Protein AF-A0A2R2MJQ9-F1 (afdb_monomer)

Structure (mmCIF, N/CA/C/O backbone):
data_AF-A0A2R2MJQ9-F1
#
_entry.id   AF-A0A2R2MJQ9-F1
#
loop_
_atom_site.group_PDB
_atom_site.id
_atom_site.type_symbol
_atom_site.label_atom_id
_atom_site.label_alt_id
_atom_site.label_comp_id
_atom_site.label_asym_id
_atom_site.label_entity_id
_atom_site.label_seq_id
_atom_site.pdbx_PDB_ins_code
_atom_site.Cartn_x
_atom_site.Cartn_y
_atom_site.Cartn_z
_atom_site.occupancy
_atom_site.B_iso_or_equiv
_atom_site.auth_seq_id
_atom_site.auth_comp_id
_atom_site.auth_asym_id
_atom_site.auth_atom_id
_atom_site.pdbx_PDB_model_num
ATOM 1 N N . MET A 1 1 ? 10.655 10.331 -6.177 1.00 73.25 1 MET A N 1
ATOM 2 C CA . MET A 1 1 ? 10.502 9.849 -7.569 1.00 73.25 1 MET A CA 1
ATOM 3 C C . MET A 1 1 ? 10.956 8.397 -7.635 1.00 73.25 1 MET A C 1
ATOM 5 O O . MET A 1 1 ? 12.150 8.164 -7.730 1.00 73.25 1 MET A O 1
ATOM 9 N N . ALA A 1 2 ? 10.032 7.433 -7.530 1.00 95.12 2 ALA A N 1
ATOM 10 C CA . ALA A 1 2 ? 10.383 6.007 -7.483 1.00 95.12 2 ALA A CA 1
ATOM 11 C C . ALA A 1 2 ? 11.165 5.553 -8.729 1.00 95.12 2 ALA A C 1
ATOM 13 O O . ALA A 1 2 ? 12.209 4.941 -8.585 1.00 95.12 2 ALA A O 1
ATOM 14 N N . ILE A 1 3 ? 10.733 5.963 -9.930 1.00 97.25 3 ILE A N 1
ATOM 15 C CA . ILE A 1 3 ? 11.396 5.631 -11.206 1.00 97.25 3 ILE A CA 1
ATOM 16 C C . ILE A 1 3 ? 12.885 6.008 -11.214 1.00 97.25 3 ILE A C 1
ATOM 18 O O . ILE A 1 3 ? 13.694 5.218 -11.671 1.00 97.25 3 ILE A O 1
ATOM 22 N N . LEU A 1 4 ? 13.258 7.175 -10.676 1.00 97.56 4 LEU A N 1
ATOM 23 C CA . LEU A 1 4 ? 14.661 7.615 -10.667 1.00 97.56 4 LEU A CA 1
ATOM 24 C C . LEU A 1 4 ? 15.527 6.890 -9.626 1.00 97.56 4 LEU A C 1
ATOM 26 O O . LEU A 1 4 ? 16.748 6.940 -9.705 1.00 97.56 4 LEU A O 1
ATOM 30 N N . ALA A 1 5 ? 14.907 6.282 -8.612 1.00 97.62 5 ALA A N 1
ATOM 31 C CA . ALA A 1 5 ? 15.607 5.545 -7.561 1.00 97.62 5 ALA A CA 1
ATOM 32 C C . ALA A 1 5 ? 15.750 4.049 -7.888 1.00 97.62 5 ALA A C 1
ATOM 34 O O . ALA A 1 5 ? 16.510 3.333 -7.234 1.00 97.62 5 ALA A O 1
ATOM 35 N N . THR A 1 6 ? 14.993 3.566 -8.870 1.00 98.12 6 THR A N 1
ATOM 36 C CA . THR A 1 6 ? 14.960 2.162 -9.262 1.00 98.12 6 THR A CA 1
ATOM 37 C C . THR A 1 6 ? 16.190 1.816 -10.093 1.00 98.12 6 THR A C 1
ATOM 39 O O . THR A 1 6 ? 16.552 2.527 -11.025 1.00 98.12 6 THR A O 1
ATOM 42 N N . LYS A 1 7 ? 16.851 0.705 -9.751 1.00 98.19 7 LYS A N 1
ATOM 43 C CA . LYS A 1 7 ? 17.991 0.195 -10.526 1.00 98.19 7 LYS A CA 1
ATOM 44 C C . LYS A 1 7 ? 17.538 -0.234 -11.935 1.00 98.19 7 LYS A C 1
ATOM 46 O O . LYS A 1 7 ? 16.394 -0.666 -12.064 1.00 98.19 7 LYS A O 1
ATOM 51 N N . PRO A 1 8 ? 18.421 -0.209 -12.950 1.00 98.38 8 PRO A N 1
ATOM 52 C CA . PRO A 1 8 ? 18.080 -0.697 -14.286 1.00 98.38 8 PRO A CA 1
ATOM 53 C C . PRO A 1 8 ? 17.572 -2.150 -14.287 1.00 98.38 8 PRO A C 1
ATOM 55 O O . PRO A 1 8 ? 18.054 -2.973 -13.497 1.00 98.38 8 PRO A O 1
ATOM 58 N N . GLY A 1 9 ? 16.595 -2.459 -15.144 1.00 98.31 9 GLY A N 1
ATOM 59 C CA . GLY A 1 9 ? 15.981 -3.785 -15.286 1.00 98.31 9 GLY A CA 1
ATOM 60 C C . GLY A 1 9 ? 15.091 -4.204 -14.109 1.00 98.31 9 GLY A C 1
ATOM 61 O O . GLY A 1 9 ? 14.971 -5.398 -13.816 1.00 98.31 9 GLY A O 1
ATOM 62 N N . LYS A 1 10 ? 14.557 -3.249 -13.336 1.00 98.50 10 LYS A N 1
ATOM 63 C CA . LYS A 1 10 ? 13.713 -3.507 -12.151 1.00 98.50 10 LYS A CA 1
ATOM 64 C C . LYS A 1 10 ? 12.323 -2.903 -12.299 1.00 98.50 10 LYS A C 1
ATOM 66 O O . LYS A 1 10 ? 12.043 -2.148 -13.214 1.00 98.50 10 LYS A O 1
ATOM 71 N N . VAL A 1 11 ? 11.455 -3.238 -11.348 1.00 98.25 11 VAL A N 1
ATOM 72 C CA . VAL A 1 11 ? 10.034 -2.892 -11.384 1.00 98.25 11 VAL A CA 1
ATOM 73 C C . VAL A 1 11 ? 9.717 -1.780 -10.388 1.00 98.25 11 VAL A C 1
ATOM 75 O O . VAL A 1 11 ? 10.148 -1.821 -9.233 1.00 98.25 11 VAL A O 1
ATOM 78 N N . VAL A 1 12 ? 8.897 -0.821 -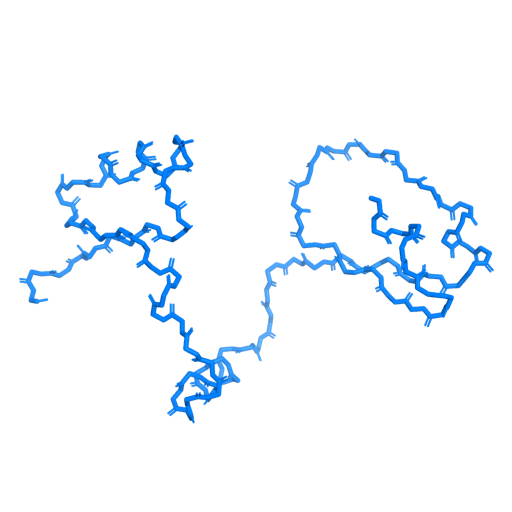10.811 1.00 98.00 12 VAL A N 1
ATOM 79 C CA . VAL A 1 12 ? 8.174 0.103 -9.933 1.00 98.00 12 VAL A CA 1
ATOM 80 C C . VAL A 1 12 ? 6.726 -0.366 -9.820 1.00 98.00 12 VAL A C 1
ATOM 82 O O . VAL A 1 12 ? 5.973 -0.315 -10.791 1.00 98.00 12 VAL A O 1
ATOM 85 N N . ALA A 1 13 ? 6.322 -0.789 -8.621 1.00 97.12 13 ALA A N 1
ATOM 86 C CA . ALA A 1 13 ? 4.932 -1.121 -8.318 1.00 97.12 13 ALA A CA 1
ATOM 87 C C . ALA A 1 13 ? 4.169 0.124 -7.836 1.00 97.12 13 ALA A C 1
ATOM 89 O O . ALA A 1 13 ? 4.519 0.734 -6.822 1.00 97.12 13 ALA A O 1
ATOM 90 N N . VAL A 1 14 ? 3.115 0.501 -8.555 1.00 96.00 14 VAL A N 1
ATOM 91 C CA . VAL A 1 14 ? 2.254 1.640 -8.226 1.00 96.00 14 VAL A CA 1
ATOM 92 C C . VAL A 1 14 ? 1.046 1.140 -7.438 1.00 96.00 14 VAL A C 1
ATOM 94 O O . VAL A 1 14 ? 0.161 0.492 -7.991 1.00 96.00 14 VAL A O 1
ATOM 97 N N . VAL A 1 15 ? 1.025 1.447 -6.138 1.00 96.44 15 VAL A N 1
ATOM 98 C CA . VAL A 1 15 ? -0.048 1.053 -5.200 1.00 96.44 15 VAL A CA 1
ATOM 99 C C . VAL A 1 15 ? -0.983 2.221 -4.865 1.00 96.44 15 VAL A C 1
ATOM 101 O O . VAL A 1 15 ? -2.164 2.025 -4.598 1.00 96.44 15 VAL A O 1
ATOM 104 N N . GLY A 1 16 ? -0.459 3.450 -4.852 1.00 93.50 16 GLY A N 1
ATOM 105 C CA . GLY A 1 16 ? -1.237 4.645 -4.533 1.00 93.50 16 GLY A CA 1
ATOM 106 C C . GLY A 1 16 ? -2.152 5.070 -5.681 1.00 93.50 16 GLY A C 1
ATOM 107 O O . GLY A 1 16 ? -1.760 5.012 -6.844 1.00 93.50 16 GLY A O 1
ATOM 108 N N . ILE A 1 17 ? -3.347 5.556 -5.342 1.00 93.06 17 ILE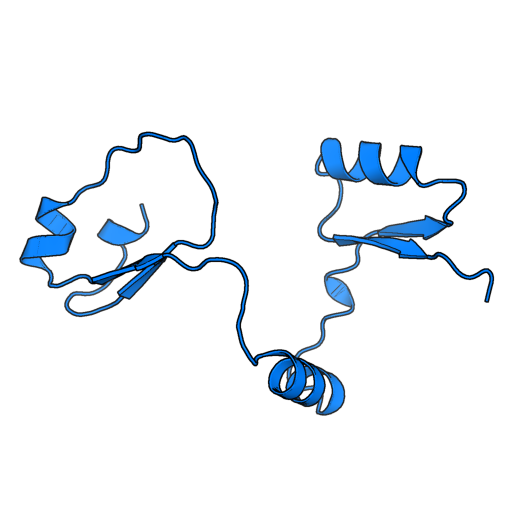 A N 1
ATOM 109 C CA . ILE A 1 17 ? -4.269 6.192 -6.289 1.00 93.06 17 ILE A CA 1
ATOM 110 C C . ILE A 1 17 ? -4.030 7.704 -6.225 1.00 93.06 17 ILE A C 1
ATOM 112 O O . ILE A 1 17 ? -4.242 8.323 -5.182 1.00 93.06 17 ILE A O 1
ATOM 116 N N . GLY A 1 18 ? -3.527 8.274 -7.320 1.00 89.75 18 GLY A N 1
ATOM 117 C CA . GLY A 1 18 ? -3.249 9.707 -7.463 1.00 89.75 18 GLY A CA 1
ATOM 118 C C . GLY A 1 18 ? -4.295 10.432 -8.312 1.00 89.75 18 GLY A C 1
ATOM 119 O O . GLY A 1 18 ? -5.389 9.920 -8.541 1.00 89.75 18 GLY A O 1
ATOM 120 N N . ASN A 1 19 ? -3.949 11.625 -8.811 1.00 93.31 19 ASN A N 1
ATOM 121 C CA . ASN A 1 19 ? -4.818 12.346 -9.747 1.00 93.31 19 ASN A CA 1
ATOM 122 C C . ASN A 1 19 ? -4.894 11.611 -11.094 1.00 93.31 19 ASN A C 1
ATOM 124 O O . ASN A 1 19 ? -3.966 10.895 -11.468 1.00 93.31 19 ASN A O 1
ATOM 128 N N . THR A 1 20 ? -5.955 11.872 -11.861 1.00 92.06 20 THR A N 1
ATOM 129 C CA . THR A 1 20 ? -6.216 11.254 -13.174 1.00 92.06 20 THR A CA 1
ATOM 130 C C . THR A 1 20 ? -5.045 11.37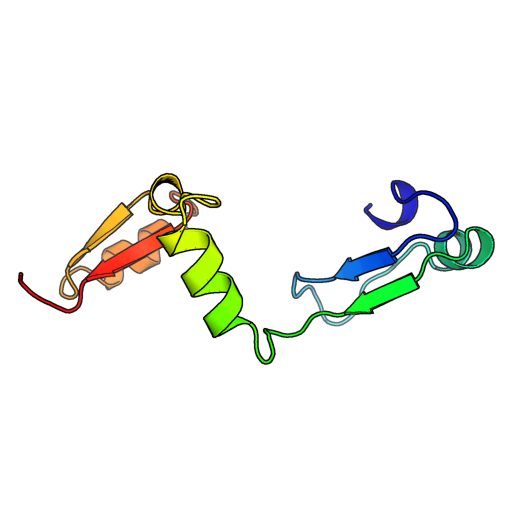5 -14.149 1.00 92.06 20 THR A C 1
ATOM 132 O O . THR A 1 20 ? -4.708 10.412 -14.826 1.00 92.06 20 THR A O 1
ATOM 135 N N . ASN A 1 21 ? -4.409 12.547 -14.196 1.00 93.19 21 ASN A N 1
ATOM 136 C CA . ASN A 1 21 ? -3.249 12.804 -15.042 1.00 93.19 21 ASN A CA 1
ATOM 137 C C . ASN A 1 21 ? -2.018 13.020 -14.164 1.00 93.19 21 ASN A C 1
ATOM 139 O O . ASN A 1 21 ? -2.059 13.799 -13.206 1.00 93.19 21 ASN A O 1
ATOM 143 N N . GLN A 1 22 ? -0.925 12.336 -14.491 1.00 91.00 22 GLN A N 1
ATOM 144 C CA . GLN A 1 22 ? 0.356 12.422 -13.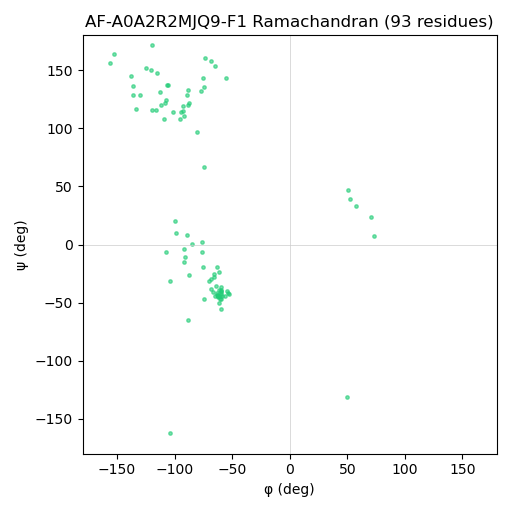795 1.00 91.00 22 GLN A CA 1
ATOM 145 C C . GLN A 1 22 ? 1.481 12.495 -14.828 1.00 91.00 22 GLN A C 1
ATOM 147 O O . GLN A 1 22 ? 1.490 11.736 -15.794 1.00 91.00 22 GLN A O 1
ATOM 152 N N . THR A 1 23 ? 2.452 13.377 -14.603 1.00 94.19 23 THR A N 1
ATOM 153 C CA . THR A 1 23 ? 3.679 13.426 -15.406 1.00 94.19 23 THR A CA 1
ATOM 154 C C . THR A 1 23 ? 4.721 12.510 -14.780 1.00 94.19 23 THR A C 1
ATOM 156 O O . THR A 1 23 ? 5.010 12.618 -13.587 1.00 94.19 23 THR A O 1
ATOM 159 N N . ILE A 1 24 ? 5.310 11.623 -15.581 1.00 94.06 24 ILE A N 1
ATOM 160 C CA . ILE A 1 24 ? 6.355 10.691 -15.143 1.00 94.06 24 ILE A CA 1
ATOM 161 C C . ILE A 1 24 ? 7.610 10.823 -16.018 1.00 94.06 24 ILE A C 1
ATOM 163 O O . ILE A 1 24 ? 7.497 11.168 -17.196 1.00 94.06 24 ILE A O 1
ATOM 167 N N . PRO A 1 25 ? 8.812 10.518 -15.494 1.00 96.56 25 PRO A N 1
ATOM 168 C CA . PRO A 1 25 ? 10.045 10.476 -16.281 1.00 96.56 25 PRO A CA 1
ATOM 169 C C . PRO A 1 25 ? 10.104 9.215 -17.169 1.00 96.56 25 PRO A C 1
ATOM 171 O O . PRO A 1 25 ? 10.930 8.327 -16.960 1.00 96.56 25 PRO A O 1
ATOM 174 N N . ALA A 1 26 ? 9.217 9.128 -18.165 1.00 96.19 26 ALA A N 1
ATOM 175 C CA . ALA A 1 26 ? 9.042 7.944 -19.014 1.00 96.19 26 ALA A CA 1
ATOM 176 C C . ALA A 1 26 ? 10.314 7.563 -19.789 1.00 96.19 26 ALA A C 1
ATOM 178 O O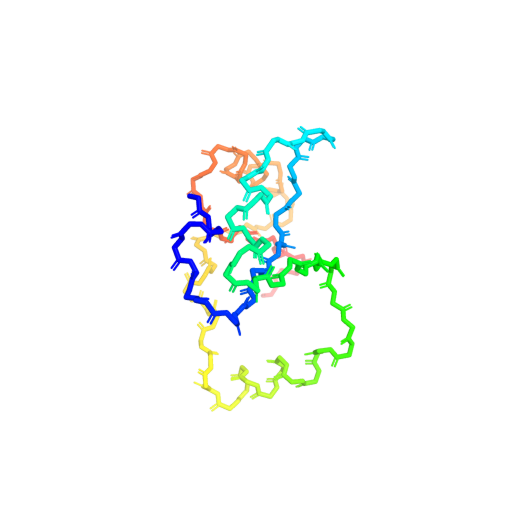 . ALA A 1 26 ? 10.649 6.388 -19.878 1.00 96.19 26 ALA A O 1
ATOM 179 N N . PHE A 1 27 ? 11.069 8.548 -20.288 1.00 97.75 27 PHE A N 1
ATOM 180 C CA . PHE A 1 27 ? 12.318 8.284 -21.009 1.00 97.75 27 PHE A CA 1
ATOM 181 C C . PHE A 1 27 ? 13.389 7.637 -20.116 1.00 97.75 27 PHE A C 1
ATOM 183 O O . PHE A 1 27 ? 14.115 6.754 -20.557 1.00 97.75 27 PHE A O 1
ATOM 190 N N . HIS A 1 28 ? 13.455 8.024 -18.837 1.00 98.00 28 HIS A N 1
ATOM 191 C CA . HIS A 1 28 ? 14.371 7.393 -17.886 1.00 98.00 28 HIS A CA 1
ATOM 192 C C . HIS A 1 28 ? 13.981 5.938 -17.617 1.00 98.00 28 HIS A C 1
ATOM 194 O O . HIS A 1 28 ? 14.859 5.081 -17.560 1.00 98.00 28 HIS A O 1
ATOM 200 N N . ALA A 1 29 ? 12.678 5.662 -17.481 1.00 97.81 29 ALA A N 1
ATOM 201 C CA . ALA A 1 29 ? 12.189 4.295 -17.338 1.00 97.81 29 ALA A CA 1
ATOM 202 C C . ALA A 1 29 ? 12.522 3.452 -18.577 1.00 97.81 29 ALA A C 1
ATOM 204 O O . ALA A 1 29 ? 13.018 2.343 -18.434 1.00 97.81 29 ALA A O 1
ATOM 205 N N . LEU A 1 30 ? 12.334 4.015 -19.774 1.00 98.25 30 LEU A N 1
ATOM 206 C CA . LEU A 1 30 ? 12.638 3.354 -21.041 1.00 98.25 30 LEU A CA 1
ATOM 207 C C . LEU A 1 30 ? 14.117 2.956 -21.151 1.00 98.25 30 LEU A C 1
ATOM 209 O O . LEU A 1 30 ? 14.417 1.789 -21.366 1.00 98.25 30 LEU A O 1
ATOM 213 N N . VAL A 1 31 ? 15.041 3.908 -20.986 1.00 98.50 31 VAL A N 1
ATOM 214 C CA . VAL A 1 31 ? 16.486 3.662 -21.178 1.00 98.50 31 VAL A CA 1
ATOM 215 C C . VAL A 1 31 ? 17.054 2.689 -20.143 1.00 98.50 31 VAL A C 1
ATOM 217 O O . VAL A 1 31 ? 18.025 1.994 -20.420 1.00 98.50 31 VAL A O 1
ATOM 220 N N . ASN A 1 32 ? 16.455 2.635 -18.953 1.00 98.44 32 ASN A N 1
ATOM 221 C CA . ASN A 1 32 ? 16.888 1.741 -17.883 1.00 98.44 32 ASN A CA 1
ATOM 222 C C . ASN A 1 32 ? 16.051 0.459 -17.801 1.00 98.44 32 ASN A C 1
ATOM 224 O O . ASN A 1 32 ? 16.189 -0.262 -16.817 1.00 98.44 32 ASN A O 1
ATOM 228 N N . GLU A 1 33 ? 15.186 0.181 -18.782 1.00 98.31 33 GLU A N 1
ATOM 229 C CA . GLU A 1 33 ? 14.322 -1.010 -18.811 1.00 98.31 33 GLU A CA 1
ATOM 230 C C . GLU A 1 33 ? 13.543 -1.202 -17.495 1.00 98.31 33 GLU A C 1
ATOM 232 O O . GLU A 1 33 ? 13.541 -2.270 -16.882 1.00 98.31 33 GLU A O 1
ATOM 237 N N . ILE A 1 34 ? 12.935 -0.120 -17.002 1.00 98.62 34 ILE A N 1
ATOM 238 C CA . ILE A 1 34 ? 12.156 -0.126 -15.763 1.00 98.62 34 ILE A CA 1
ATOM 239 C C . ILE A 1 34 ? 10.689 -0.385 -16.089 1.00 98.62 34 ILE A C 1
ATOM 241 O O . ILE A 1 34 ? 10.012 0.472 -16.664 1.00 98.62 34 ILE A O 1
ATOM 245 N N . ASP A 1 35 ? 10.177 -1.523 -15.629 1.00 98.31 35 ASP A N 1
ATOM 246 C CA . ASP A 1 35 ? 8.759 -1.850 -15.739 1.00 98.31 35 ASP A CA 1
ATOM 247 C C . ASP A 1 35 ? 7.933 -1.049 -14.729 1.00 98.31 35 ASP A C 1
ATOM 249 O O . ASP A 1 35 ? 8.267 -0.953 -13.544 1.00 98.31 35 ASP A O 1
ATOM 253 N N . ILE A 1 36 ? 6.806 -0.504 -15.186 1.00 96.81 36 ILE A N 1
ATOM 254 C CA . ILE A 1 36 ? 5.835 0.185 -14.333 1.00 96.81 36 ILE A CA 1
ATOM 255 C C . ILE A 1 36 ? 4.594 -0.698 -14.224 1.00 96.81 36 ILE A C 1
ATOM 257 O O . ILE A 1 36 ? 3.819 -0.824 -15.172 1.00 96.81 36 ILE A O 1
ATOM 261 N N . CYS A 1 37 ? 4.395 -1.304 -13.055 1.00 96.75 37 CYS A N 1
ATOM 262 C CA . CYS A 1 37 ? 3.274 -2.203 -12.799 1.00 96.75 37 CYS A CA 1
ATOM 263 C C . CYS A 1 37 ? 2.253 -1.540 -11.877 1.00 96.75 37 CYS A C 1
ATOM 265 O O . CYS A 1 37 ? 2.577 -1.142 -10.760 1.00 96.75 37 CYS A O 1
ATOM 267 N N . PHE A 1 38 ? 1.000 -1.462 -12.317 1.00 95.19 38 PHE A N 1
ATOM 268 C CA . PHE A 1 38 ? -0.095 -0.953 -11.495 1.00 95.19 38 PHE A CA 1
ATOM 269 C C . PHE A 1 38 ? -0.720 -2.081 -10.679 1.00 95.19 38 PHE A C 1
ATOM 271 O O . PHE A 1 38 ? -1.027 -3.152 -11.205 1.00 95.19 38 PHE A O 1
ATOM 278 N N . CYS A 1 39 ? -0.927 -1.833 -9.390 1.00 94.81 39 CYS A N 1
ATOM 279 C CA . CYS A 1 39 ? -1.537 -2.786 -8.477 1.00 94.81 39 CYS A CA 1
ATOM 280 C C . CYS A 1 39 ? -2.909 -2.267 -8.050 1.00 94.81 39 CYS A C 1
ATOM 282 O O . CYS A 1 39 ? -3.012 -1.204 -7.442 1.00 94.81 39 CYS A O 1
ATOM 284 N N . PHE A 1 40 ? -3.960 -3.036 -8.333 1.00 94.88 40 PHE A N 1
ATOM 285 C CA . PHE A 1 40 ? -5.305 -2.737 -7.855 1.00 94.88 40 PHE A CA 1
ATOM 286 C C . PHE A 1 40 ? -5.787 -3.842 -6.922 1.00 94.88 40 PHE A C 1
ATOM 288 O O . PHE A 1 40 ? -5.954 -4.989 -7.339 1.00 94.88 40 PHE A O 1
ATOM 295 N N . ALA A 1 41 ? -6.007 -3.473 -5.660 1.00 93.50 41 ALA A N 1
ATOM 296 C CA . ALA A 1 41 ? -6.390 -4.388 -4.593 1.00 93.50 41 ALA A CA 1
ATOM 297 C C . ALA A 1 41 ? -5.473 -5.626 -4.548 1.00 93.50 41 ALA A C 1
ATOM 299 O O . ALA A 1 41 ? -4.248 -5.501 -4.514 1.00 93.50 41 ALA A O 1
ATOM 300 N N . TYR A 1 42 ? -6.059 -6.817 -4.492 1.00 94.19 42 TYR A N 1
ATOM 301 C CA . TYR A 1 42 ? -5.343 -8.072 -4.341 1.00 94.19 42 TYR A CA 1
ATOM 302 C C . TYR A 1 42 ? -6.171 -9.239 -4.880 1.00 94.19 42 TYR A C 1
ATOM 304 O O . TYR A 1 42 ? -7.399 -9.185 -4.947 1.00 94.19 42 TYR A O 1
ATOM 312 N N . LYS A 1 43 ? -5.491 -10.327 -5.248 1.00 94.31 43 LYS A N 1
ATOM 313 C CA . LYS A 1 43 ? -6.112 -11.570 -5.714 1.00 94.31 43 LYS A CA 1
ATOM 314 C C . LYS A 1 43 ? -5.406 -12.753 -5.061 1.00 94.31 43 LYS A C 1
ATOM 316 O O . LYS A 1 43 ? -4.188 -12.847 -5.143 1.00 94.31 43 LYS A O 1
ATOM 321 N N . LYS A 1 44 ? -6.175 -13.663 -4.450 1.00 92.62 44 LYS A N 1
ATOM 322 C CA . LYS A 1 44 ? -5.682 -14.924 -3.853 1.00 92.62 44 LYS A CA 1
ATOM 323 C C . LYS A 1 44 ? -4.516 -14.754 -2.851 1.00 92.62 44 LYS A C 1
ATOM 325 O O . LYS A 1 44 ? -3.608 -15.571 -2.828 1.00 92.62 44 LYS A O 1
ATOM 330 N N . CYS A 1 45 ? -4.530 -13.709 -2.017 1.00 95.75 45 CYS A N 1
ATOM 331 C CA . CYS A 1 45 ? -3.462 -13.458 -1.032 1.00 95.75 45 CYS A CA 1
ATOM 332 C C . CYS A 1 45 ? -3.861 -13.725 0.430 1.00 95.75 45 CYS A C 1
ATOM 334 O O . CYS A 1 45 ? -3.015 -13.620 1.313 1.00 95.75 45 CYS A O 1
ATOM 336 N N . HIS A 1 46 ? -5.134 -14.026 0.711 1.00 95.94 46 HIS A N 1
ATOM 337 C CA . HIS A 1 46 ? -5.631 -14.149 2.086 1.00 95.94 46 HIS A CA 1
ATOM 338 C C . HIS A 1 46 ? -4.990 -15.311 2.847 1.00 95.94 46 HIS A C 1
ATOM 340 O O . HIS A 1 46 ? -4.572 -15.117 3.981 1.00 95.94 46 HIS A O 1
ATOM 346 N N . GLU A 1 47 ? -4.860 -16.481 2.218 1.00 97.06 47 GLU A N 1
ATOM 347 C CA . GLU A 1 47 ? -4.239 -17.664 2.833 1.00 97.06 47 GLU A CA 1
ATOM 348 C C . GLU A 1 47 ? -2.785 -17.383 3.236 1.00 97.06 47 GLU A C 1
ATOM 350 O O . GLU A 1 47 ? -2.407 -17.605 4.382 1.00 97.06 47 GLU A O 1
ATOM 355 N N . ILE A 1 48 ? -2.011 -16.773 2.331 1.00 97.06 48 ILE A N 1
ATOM 356 C CA . ILE A 1 48 ? -0.621 -16.369 2.588 1.00 97.06 48 ILE A CA 1
ATOM 357 C C . ILE A 1 48 ? -0.556 -15.338 3.723 1.00 97.06 48 ILE A C 1
ATOM 359 O O . ILE A 1 48 ? 0.290 -15.437 4.608 1.00 97.06 48 ILE A O 1
ATOM 363 N N . ALA A 1 49 ? -1.447 -14.342 3.724 1.00 97.25 49 ALA A N 1
ATOM 364 C CA . ALA A 1 49 ? -1.473 -13.322 4.769 1.00 97.25 49 ALA A CA 1
ATOM 365 C C . ALA A 1 49 ? -1.780 -13.923 6.151 1.00 97.25 49 ALA A C 1
ATOM 367 O O . ALA A 1 49 ? -1.135 -13.550 7.130 1.00 97.25 49 ALA A O 1
ATOM 368 N N . ILE A 1 50 ? -2.726 -14.867 6.226 1.00 97.56 50 ILE A N 1
ATOM 369 C CA . ILE A 1 50 ? -3.038 -15.596 7.460 1.00 97.56 50 ILE A CA 1
ATOM 370 C C . ILE A 1 50 ? -1.806 -16.371 7.921 1.00 97.56 50 ILE A C 1
ATOM 372 O O . ILE A 1 50 ? -1.393 -16.185 9.061 1.00 97.56 50 ILE A O 1
ATOM 376 N N . GLU A 1 51 ? -1.176 -17.154 7.041 1.00 97.88 51 GLU A N 1
ATOM 377 C CA . GLU A 1 51 ? 0.017 -17.941 7.376 1.00 97.88 51 GLU A CA 1
ATOM 378 C C . GLU A 1 51 ? 1.152 -17.063 7.926 1.00 97.88 51 GLU A C 1
ATOM 380 O O . GLU A 1 51 ? 1.771 -17.395 8.940 1.00 97.88 51 GLU A O 1
ATOM 385 N N . LEU A 1 52 ? 1.419 -15.915 7.296 1.00 98.06 52 LEU A N 1
ATOM 386 C CA . LEU A 1 52 ? 2.461 -14.979 7.734 1.00 98.06 52 LEU A CA 1
ATOM 387 C C . LEU A 1 52 ? 2.199 -14.4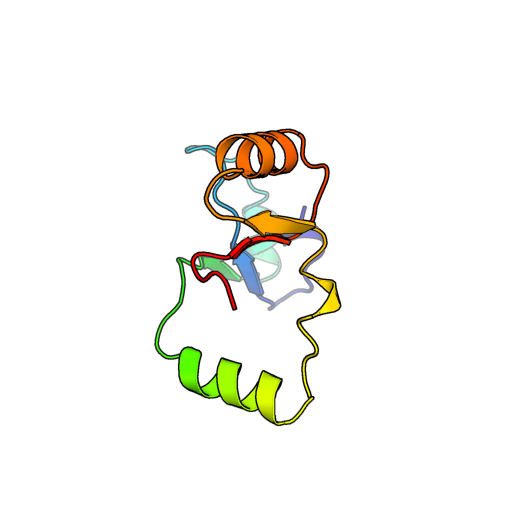23 9.139 1.00 98.06 52 LEU A C 1
ATOM 389 O O . LEU A 1 52 ? 3.136 -14.289 9.929 1.00 98.06 52 LEU A O 1
ATOM 393 N N . VAL A 1 53 ? 0.939 -14.122 9.454 1.00 97.81 53 VAL A N 1
ATOM 394 C CA . VAL A 1 53 ? 0.541 -13.615 10.773 1.00 97.81 53 VAL A CA 1
ATOM 395 C C . VAL A 1 53 ? 0.565 -14.733 11.814 1.00 97.81 53 VAL A C 1
ATOM 397 O O . VAL A 1 53 ? 1.136 -14.556 12.889 1.00 97.81 53 VAL A O 1
ATOM 400 N N . THR A 1 54 ? -0.007 -15.901 11.514 1.00 97.81 54 THR A N 1
ATOM 401 C CA . THR A 1 54 ? -0.099 -17.014 12.474 1.00 97.81 54 THR A CA 1
ATOM 402 C C . THR A 1 54 ? 1.253 -17.658 12.758 1.00 97.81 54 THR A C 1
ATOM 404 O O . THR A 1 54 ? 1.479 -18.117 13.872 1.00 97.81 54 THR A O 1
ATOM 407 N N . SER A 1 55 ? 2.168 -17.669 11.784 1.00 97.88 55 SER A N 1
ATOM 408 C CA . SER A 1 55 ? 3.550 -18.133 11.981 1.00 97.88 55 SER A CA 1
ATOM 409 C C . SER A 1 55 ? 4.436 -17.123 12.721 1.00 97.88 55 SER A C 1
ATOM 411 O O . SER A 1 55 ? 5.585 -17.436 13.021 1.00 97.88 55 SER A O 1
ATOM 413 N N . GLY A 1 56 ? 3.940 -15.910 12.995 1.00 96.75 56 GLY A N 1
ATOM 414 C CA . GLY A 1 56 ? 4.700 -14.848 13.660 1.00 96.75 56 GLY A CA 1
ATOM 415 C C . GLY A 1 56 ? 5.769 -14.184 12.786 1.00 96.75 56 GLY A C 1
ATOM 416 O O . GLY A 1 56 ? 6.524 -13.354 13.284 1.00 96.75 56 GLY A O 1
ATOM 417 N N . LYS A 1 57 ? 5.833 -14.502 11.483 1.00 97.94 57 LYS A N 1
ATOM 418 C CA . LYS A 1 57 ? 6.757 -13.853 10.532 1.00 97.94 57 LYS A CA 1
ATOM 419 C C . LYS A 1 57 ? 6.437 -12.370 10.330 1.00 97.94 57 LYS A C 1
ATOM 421 O O . LYS A 1 57 ? 7.322 -11.604 9.958 1.00 97.94 57 LYS A O 1
ATOM 426 N N . VAL A 1 58 ? 5.182 -11.974 10.548 1.00 97.75 58 VAL A N 1
ATOM 427 C CA . VAL A 1 58 ? 4.728 -10.583 10.476 1.00 97.75 58 VAL A CA 1
ATOM 428 C C . VAL A 1 58 ? 3.870 -10.261 11.697 1.00 97.75 58 VAL A C 1
ATOM 430 O O . VAL A 1 58 ? 2.781 -10.812 11.853 1.00 97.75 58 VAL A O 1
ATOM 433 N N . ASP A 1 59 ? 4.323 -9.322 12.532 1.00 96.75 59 ASP A N 1
ATOM 434 C CA . ASP A 1 59 ? 3.496 -8.747 13.595 1.00 96.75 59 ASP A CA 1
ATOM 435 C C . ASP A 1 59 ? 2.777 -7.487 13.098 1.00 96.75 59 ASP A C 1
ATOM 437 O O . ASP A 1 59 ? 3.382 -6.442 12.856 1.00 96.75 59 ASP A O 1
ATOM 441 N N . ILE A 1 60 ? 1.458 -7.592 12.944 1.00 95.88 60 ILE A N 1
ATOM 442 C CA . ILE A 1 60 ? 0.597 -6.489 12.502 1.00 95.88 60 ILE A CA 1
ATOM 443 C C . ILE A 1 60 ? 0.041 -5.659 13.663 1.00 95.88 60 ILE A C 1
ATOM 445 O O . ILE A 1 60 ? -0.547 -4.6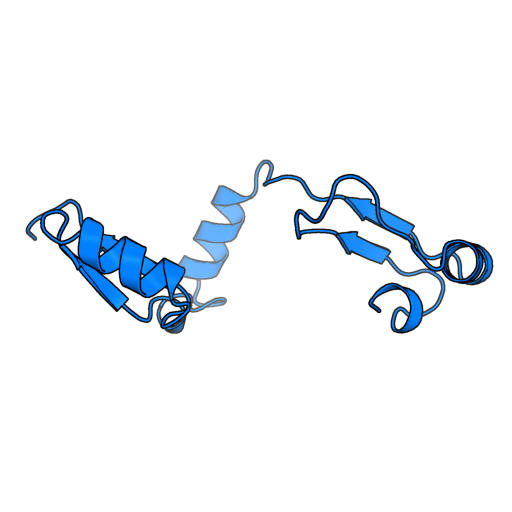01 13.421 1.00 95.88 60 ILE A O 1
ATOM 449 N N . LYS A 1 61 ? 0.179 -6.116 14.917 1.00 95.25 61 LYS A N 1
ATOM 450 C CA . LYS A 1 61 ? -0.435 -5.449 16.077 1.00 95.25 61 LYS A CA 1
ATOM 451 C C . LYS A 1 61 ? 0.038 -3.997 16.247 1.00 95.25 61 LYS A C 1
ATOM 453 O O . LYS A 1 61 ? -0.837 -3.160 16.477 1.00 95.25 61 LYS A O 1
ATOM 458 N N . PRO A 1 62 ? 1.331 -3.654 16.058 1.00 96.44 62 PRO A N 1
ATOM 459 C CA . PRO A 1 62 ? 1.809 -2.276 16.192 1.00 96.44 62 PRO A CA 1
ATOM 460 C C . PRO A 1 62 ? 1.206 -1.293 15.181 1.00 96.44 62 PRO A C 1
ATOM 462 O O . PRO A 1 62 ? 1.237 -0.087 15.409 1.00 96.44 62 PRO A O 1
ATOM 465 N N . LEU 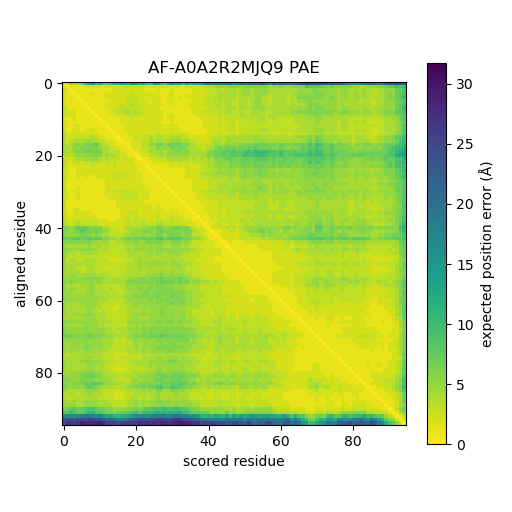A 1 63 ? 0.642 -1.777 14.066 1.00 96.81 63 LEU A N 1
ATOM 466 C CA . LEU A 1 63 ? 0.005 -0.903 13.078 1.00 96.81 63 LEU A CA 1
ATOM 467 C C . LEU A 1 63 ? -1.278 -0.266 13.626 1.00 96.81 63 LEU A C 1
ATOM 469 O O . LEU A 1 63 ? -1.632 0.840 13.210 1.00 96.81 63 LEU A O 1
ATOM 473 N N . ILE A 1 64 ? -1.976 -0.948 14.543 1.00 96.94 64 ILE A N 1
ATOM 474 C CA . ILE A 1 64 ? -3.221 -0.469 15.151 1.00 96.94 64 ILE A CA 1
ATOM 475 C C . ILE A 1 64 ? -2.879 0.522 16.258 1.00 96.94 64 ILE A C 1
ATOM 477 O O . ILE A 1 64 ? -2.610 0.130 17.391 1.00 96.94 64 ILE A O 1
ATOM 481 N N . THR A 1 65 ? -2.918 1.812 15.932 1.00 97.56 65 THR A N 1
ATOM 482 C CA . THR A 1 65 ? -2.565 2.869 16.888 1.00 97.56 65 THR A CA 1
ATOM 483 C C . THR A 1 65 ? -3.746 3.325 17.731 1.00 97.56 65 THR A C 1
ATOM 485 O O . THR A 1 65 ? -3.545 3.784 18.847 1.00 97.56 65 THR A O 1
ATOM 488 N N . HIS A 1 66 ? -4.974 3.191 17.221 1.00 97.00 66 HIS A N 1
ATOM 489 C CA . HIS A 1 66 ? -6.186 3.584 17.937 1.00 97.00 66 HIS A CA 1
ATOM 490 C C . HIS A 1 66 ? -7.283 2.540 17.762 1.00 97.00 66 HIS A C 1
ATOM 492 O O . HIS A 1 66 ? -7.436 1.944 16.690 1.00 97.00 66 HIS A O 1
ATOM 498 N N . ARG A 1 67 ? -8.070 2.352 18.822 1.00 96.31 67 ARG A N 1
ATOM 499 C CA . ARG A 1 67 ? -9.244 1.481 18.840 1.00 96.31 67 ARG A CA 1
ATOM 500 C C . ARG A 1 67 ? -10.425 2.249 19.406 1.00 96.31 67 ARG A C 1
ATOM 502 O O . ARG A 1 67 ? -10.325 2.819 20.487 1.00 96.31 67 ARG A O 1
ATOM 509 N N . PHE A 1 68 ? -11.528 2.228 18.677 1.00 96.19 68 PHE A N 1
ATOM 510 C CA . PHE A 1 68 ? -12.791 2.831 19.077 1.00 96.19 68 PHE A CA 1
ATOM 511 C C . PHE A 1 68 ? -13.875 1.761 19.126 1.00 96.19 68 PHE A C 1
ATOM 513 O O . PHE A 1 68 ? -13.827 0.784 18.377 1.00 96.19 68 PHE A O 1
ATOM 520 N N . LYS A 1 69 ? -14.859 1.956 19.999 1.00 96.44 69 LYS A N 1
ATOM 521 C CA . LYS A 1 69 ? -16.132 1.239 19.921 1.00 96.44 69 LYS A CA 1
ATOM 522 C C . LYS A 1 69 ? -16.972 1.794 18.767 1.00 96.44 69 LYS A C 1
ATOM 524 O O . LYS A 1 69 ? -16.716 2.900 18.284 1.00 96.44 69 LYS A O 1
ATOM 529 N N . LEU A 1 70 ? -17.956 1.019 18.316 1.00 96.31 70 LEU A N 1
ATOM 530 C CA . LEU A 1 70 ? -18.818 1.387 17.191 1.00 96.31 70 LEU A CA 1
ATOM 531 C C . LEU A 1 70 ? -19.598 2.694 17.422 1.00 96.31 70 LEU A C 1
ATOM 533 O O . LEU A 1 70 ? -19.742 3.485 16.493 1.00 96.31 70 LEU A O 1
ATOM 537 N N . ASP A 1 71 ? -20.038 2.959 18.652 1.00 96.12 71 ASP A N 1
ATOM 538 C CA . ASP A 1 71 ? -20.725 4.199 19.051 1.00 96.12 71 ASP A CA 1
ATOM 539 C C . ASP A 1 71 ? -19.863 5.465 18.871 1.00 96.12 71 ASP A C 1
ATOM 541 O O . ASP A 1 71 ? -20.390 6.555 18.654 1.00 96.12 71 ASP A O 1
ATOM 545 N N . LYS A 1 72 ? -18.534 5.316 18.867 1.00 97.25 72 LYS A N 1
ATOM 546 C CA . LYS A 1 72 ? -17.549 6.381 18.626 1.00 97.25 72 LYS A CA 1
ATOM 547 C C . LYS A 1 72 ? -16.997 6.392 17.200 1.00 97.25 72 LYS A C 1
ATOM 549 O O . LYS A 1 72 ? -15.940 6.974 16.948 1.00 97.25 72 LYS A O 1
ATOM 554 N N . ALA A 1 73 ? -17.698 5.784 16.240 1.00 97.00 73 ALA A N 1
ATOM 555 C CA . ALA A 1 73 ? -17.252 5.736 14.848 1.00 97.00 73 ALA A CA 1
ATOM 556 C C . ALA A 1 73 ? -16.949 7.130 14.270 1.00 97.00 73 ALA A C 1
ATOM 558 O O . ALA A 1 73 ? -15.942 7.296 13.587 1.00 97.00 73 ALA A O 1
ATOM 559 N N . PHE A 1 74 ? -17.765 8.144 14.578 1.00 97.94 74 PHE A N 1
ATOM 560 C CA . PHE A 1 74 ? -17.535 9.508 14.090 1.00 97.94 74 PHE A CA 1
ATOM 561 C C . PHE A 1 74 ? -16.191 10.080 14.573 1.00 97.94 74 PHE A C 1
ATOM 563 O O . PHE A 1 74 ? -15.401 10.563 13.764 1.00 97.94 74 PHE A O 1
ATOM 570 N N . GLU A 1 75 ? -15.885 9.941 15.867 1.00 98.06 75 GLU A N 1
ATOM 571 C CA . GLU A 1 75 ? -14.592 10.345 16.439 1.00 98.06 75 GLU A CA 1
ATOM 572 C C . GLU A 1 75 ? -13.425 9.586 15.781 1.00 98.06 75 GLU A C 1
ATOM 574 O O . GLU A 1 75 ? -12.387 10.175 15.474 1.00 98.06 75 GLU A O 1
ATOM 579 N N . ALA A 1 76 ? -13.607 8.289 15.508 1.00 97.94 76 ALA A N 1
ATOM 580 C CA . ALA A 1 76 ? -12.603 7.456 14.852 1.00 97.94 76 ALA A CA 1
ATOM 581 C C . ALA A 1 76 ? -12.280 7.941 13.426 1.00 97.94 76 ALA A C 1
ATOM 583 O O . ALA A 1 76 ? -11.108 8.017 13.043 1.00 97.94 76 ALA A O 1
ATOM 584 N N . PHE A 1 77 ? -13.307 8.290 12.643 1.00 98.12 77 PHE A N 1
ATOM 585 C CA . PHE A 1 77 ? -13.136 8.838 11.296 1.00 98.12 77 PHE A CA 1
ATOM 586 C C . PHE A 1 77 ? -12.515 10.237 11.315 1.00 98.12 77 PHE A C 1
ATOM 588 O O . PHE A 1 77 ? -11.653 10.514 10.483 1.00 98.12 77 PHE A O 1
ATOM 595 N N . GLU A 1 78 ? -12.881 11.089 12.272 1.00 98.25 78 GLU A N 1
ATOM 596 C CA . GLU A 1 78 ? -12.262 12.407 12.450 1.00 98.25 78 GLU A CA 1
ATOM 597 C C . GLU A 1 78 ? -10.767 12.301 12.784 1.00 98.25 78 GLU A C 1
ATOM 599 O O . GLU A 1 78 ? -9.939 12.958 12.147 1.00 98.25 78 GLU A O 1
ATOM 604 N N . LEU A 1 79 ? -10.391 11.401 13.698 1.00 97.94 79 LEU A N 1
ATOM 605 C CA . LEU A 1 79 ? -8.988 11.127 14.025 1.00 97.94 79 LEU A CA 1
ATOM 606 C C . LEU A 1 79 ? -8.211 10.625 12.796 1.00 97.94 79 LEU A C 1
ATOM 608 O O . LEU A 1 79 ? -7.099 11.089 12.520 1.00 97.94 79 LEU A O 1
ATOM 612 N N . ALA A 1 80 ? -8.803 9.701 12.029 1.00 97.69 80 ALA A N 1
ATOM 613 C CA . ALA A 1 80 ? -8.208 9.184 10.798 1.00 97.69 80 ALA A CA 1
ATOM 614 C C . ALA A 1 80 ? -8.046 10.281 9.731 1.00 97.69 80 ALA A C 1
ATOM 616 O O . ALA A 1 80 ? -6.985 10.385 9.108 1.00 97.69 80 ALA A O 1
ATOM 617 N N . ARG A 1 81 ? -9.060 11.138 9.555 1.00 97.56 81 ARG A N 1
ATOM 618 C CA . ARG A 1 81 ? -9.041 12.281 8.629 1.00 97.56 81 ARG A CA 1
ATOM 619 C C . ARG A 1 81 ? -7.927 13.265 8.972 1.00 97.56 81 ARG A C 1
ATOM 621 O O . ARG A 1 81 ? -7.205 13.703 8.077 1.00 97.56 81 ARG A O 1
ATOM 628 N N . ASN A 1 82 ? -7.744 13.545 10.260 1.00 97.69 82 ASN A N 1
ATOM 629 C CA . ASN A 1 82 ? -6.696 14.431 10.770 1.00 97.69 82 ASN A CA 1
ATOM 630 C C . ASN A 1 82 ? -5.301 13.781 10.773 1.00 97.69 82 ASN A C 1
ATOM 632 O O . ASN A 1 82 ? -4.334 14.415 11.190 1.00 97.69 82 ASN A O 1
ATOM 636 N N . ARG A 1 83 ? -5.176 12.535 10.285 1.00 96.00 83 ARG A N 1
ATOM 637 C CA . ARG A 1 83 ? -3.916 11.780 10.175 1.00 96.00 83 ARG A CA 1
ATOM 638 C C . ARG A 1 83 ? -3.191 11.610 11.513 1.00 96.00 83 ARG A C 1
ATOM 640 O O . ARG A 1 83 ? -1.967 11.558 11.562 1.00 96.00 83 ARG A O 1
ATOM 647 N N . GLN A 1 84 ? -3.952 11.490 12.598 1.00 96.56 84 GLN A N 1
ATOM 648 C CA . GLN A 1 84 ? -3.425 11.317 13.957 1.00 96.56 84 GLN A CA 1
ATOM 649 C C . GLN A 1 84 ? -3.207 9.837 14.333 1.00 96.56 84 GLN A C 1
ATOM 651 O O . GLN A 1 84 ? -2.902 9.519 15.478 1.00 96.56 84 GLN A O 1
ATOM 656 N N . GLY A 1 85 ? -3.337 8.909 13.380 1.00 94.44 85 GLY A N 1
ATOM 657 C CA . GLY A 1 85 ? -3.085 7.483 13.580 1.00 94.44 85 GLY A CA 1
ATOM 658 C C . GLY A 1 85 ? -2.660 6.771 12.294 1.00 94.44 85 GLY A C 1
ATOM 659 O O . GLY A 1 85 ? -2.844 7.300 11.201 1.00 94.44 85 GLY A O 1
ATOM 660 N N . MET A 1 86 ? -2.102 5.563 12.434 1.00 96.19 86 MET A N 1
ATOM 661 C CA . MET A 1 86 ? -1.689 4.713 11.308 1.00 96.19 86 MET A CA 1
ATOM 662 C C . MET A 1 86 ? -2.853 3.827 10.849 1.00 96.19 86 MET A C 1
ATOM 664 O O . MET A 1 86 ? -3.378 3.999 9.751 1.00 96.19 86 MET A O 1
ATOM 668 N N . LYS A 1 87 ? -3.311 2.911 11.712 1.00 97.25 87 LYS A N 1
ATOM 669 C CA . LYS A 1 87 ? -4.560 2.160 11.545 1.00 97.25 87 LYS A CA 1
ATOM 670 C C . LYS A 1 87 ? -5.483 2.465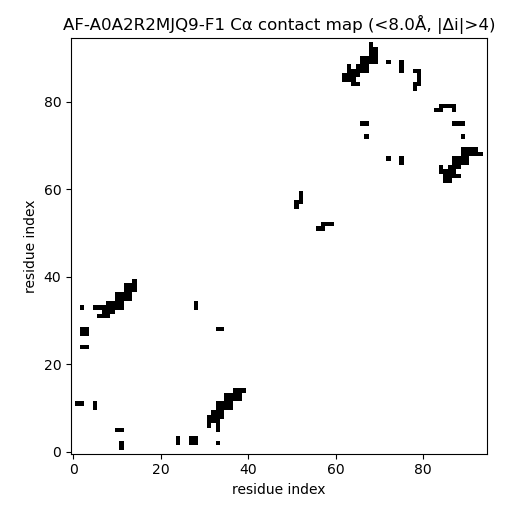 12.720 1.00 97.25 87 LYS A C 1
ATOM 672 O O . LYS A 1 87 ? -5.187 2.112 13.860 1.00 97.25 87 LYS A O 1
ATOM 677 N N . VAL A 1 88 ? -6.616 3.092 12.417 1.00 97.75 88 VAL A N 1
ATOM 678 C CA . VAL A 1 88 ? -7.722 3.291 13.359 1.00 97.75 88 VAL A CA 1
ATOM 679 C C . VAL A 1 88 ? -8.699 2.132 13.182 1.00 97.75 88 VAL A C 1
ATOM 681 O O . VAL A 1 88 ? -9.200 1.905 12.078 1.00 97.75 88 VAL A O 1
ATOM 684 N N . ALA A 1 89 ? -8.912 1.348 14.236 1.00 96.62 89 ALA A N 1
ATOM 685 C CA . ALA A 1 89 ? -9.817 0.204 14.219 1.00 96.62 89 ALA A CA 1
ATOM 686 C C . ALA A 1 89 ? -11.107 0.529 14.978 1.00 96.62 89 ALA A C 1
ATOM 688 O O . ALA A 1 89 ? -11.059 1.102 16.065 1.00 96.62 89 ALA A O 1
ATOM 689 N N . ILE A 1 90 ? -12.246 0.125 14.420 1.00 96.88 90 ILE A N 1
ATOM 690 C CA . ILE A 1 90 ? -13.552 0.211 15.075 1.00 96.88 90 ILE A CA 1
ATOM 691 C C . ILE A 1 90 ? -13.968 -1.214 15.436 1.00 96.88 90 ILE A C 1
ATOM 693 O O . ILE A 1 90 ? -14.018 -2.083 14.565 1.00 96.88 90 ILE A O 1
ATOM 697 N N . ALA A 1 91 ? -14.201 -1.466 16.720 1.00 94.38 91 ALA A N 1
ATOM 698 C CA . ALA A 1 91 ? -14.700 -2.737 17.221 1.00 94.38 91 ALA A CA 1
ATOM 699 C C . ALA A 1 91 ? -16.233 -2.728 17.185 1.00 94.38 91 ALA A C 1
ATOM 701 O O . ALA A 1 91 ? -16.864 -1.864 17.793 1.00 94.38 91 ALA A O 1
ATOM 702 N N . CYS A 1 92 ? -16.816 -3.691 16.467 1.00 91.50 92 CYS A N 1
ATOM 703 C CA . CYS A 1 92 ? -18.268 -3.845 16.341 1.00 91.50 92 CYS A CA 1
ATOM 704 C C . CYS A 1 92 ? -18.885 -4.779 17.395 1.00 91.50 92 CYS A C 1
ATOM 706 O O . CYS A 1 92 ? -20.100 -4.929 17.413 1.00 91.50 92 CYS A O 1
ATOM 708 N N . ASN A 1 93 ? -18.063 -5.398 18.247 1.00 85.56 93 ASN A N 1
ATOM 709 C CA . ASN A 1 93 ? -18.506 -6.287 19.318 1.00 85.56 93 ASN A CA 1
ATOM 710 C C . ASN A 1 93 ? -18.154 -5.675 20.682 1.00 85.56 93 ASN A C 1
ATOM 712 O O . ASN A 1 93 ? -17.122 -5.015 20.809 1.00 85.56 93 ASN A O 1
ATOM 716 N N . ASP A 1 94 ? -18.994 -5.938 21.686 1.00 64.25 94 ASP A N 1
ATOM 717 C CA . ASP A 1 94 ? -18.856 -5.437 23.064 1.00 64.25 94 ASP A CA 1
ATOM 718 C C . ASP A 1 94 ? -17.947 -6.290 23.971 1.00 64.25 94 ASP A C 1
ATOM 720 O O . ASP A 1 94 ? -17.783 -5.957 25.145 1.00 64.25 94 ASP A O 1
ATOM 724 N N . TYR A 1 95 ? -17.373 -7.378 23.443 1.00 48.91 95 TYR A N 1
ATOM 725 C CA . TYR A 1 95 ? -16.513 -8.316 24.176 1.00 48.91 95 TYR A CA 1
ATOM 726 C C . TYR A 1 95 ? -15.030 -7.949 24.091 1.00 48.91 95 TYR A C 1
ATOM 728 O O . TYR A 1 95 ? -14.550 -7.682 22.962 1.00 48.91 95 TYR A O 1
#

Sequence (95 aa):
MAILATKPGKVVAVVGIGNTNQTIPAFHALVNEIDICFCFAYKKCHEIAIELVTSGKVDIKPLITHRFKLDKAFEAFELARNRQGMKVAIACNDY

Secondary structure (DSSP, 8-state):
-HHHHSPTT-EEEE-S---SS----HHHHHHTT-EEEE--S-SS-HHHHHHHHHTTSS--GGGEEEEEEGGGHHHHHHHHHTT--SEEEEE-S--

Foldseek 3Di:
DVLVVDAALEEDEAADDDDPDDDDPVVSCVVSVYHYHYDDDDDPCPVVVCCCVVVVVDDPVVQAPEEAEPVCVVVLVVCVVVVVGRDYYYDDDPD

Solvent-accessible surface area (backbone atoms only — not comparable to full-atom values): 6111 Å² total; per-residue (Å²): 113,70,74,83,72,54,60,70,70,35,75,48,77,44,71,80,87,76,69,97,75,79,91,69,70,57,68,62,27,58,79,33,50,39,46,79,45,80,52,77,89,81,75,95,50,64,68,59,52,49,49,37,43,77,71,61,79,42,82,65,67,82,49,54,63,40,79,35,52,57,93,42,45,68,61,47,51,50,41,51,71,71,61,76,48,81,31,71,44,69,40,90,64,98,122

Radius of gyration: 19.0 Å; Cα contacts (8 Å, |Δi|>4): 95; chains: 1; bounding box: 39×33×45 Å

Nearest PDB structures (foldseek):
  3m6i-assembly1_A  TM=9.640E-01  e=3.580E-07  Neurospora crassa
  3qe3-assembly1_A  TM=9.862E-01  e=7.515E-07  Ovis aries
  1pl6-assembly1_A  TM=9.735E-01  e=9.199E-07  Homo sapiens
  4ilk-assembly1_B  TM=8.889E-01  e=2.141E-03  Escherichia coli CFT073
  4ilk-assembly1_A  TM=8.809E-01  e=7.203E-03  Escherichia coli CFT073

Mean predicted aligned error: 4.16 Å

Organism: Lingula anatina (NCBI:txid7574)

pLDDT: mean 95.27, std 6.6, range [48.91, 98.62]